Protein AF-A0A954EDI5-F1 (afdb_monomer)

Solvent-accessible surface area (backbone atoms only — not comparable to full-atom values): 8703 Å² total; per-residue (Å²): 88,82,45,73,55,76,32,67,72,52,24,58,55,48,51,59,54,39,71,77,49,94,59,67,65,55,65,32,36,67,70,95,44,72,62,74,69,53,62,95,45,56,64,49,77,42,62,29,44,65,67,59,52,50,54,30,57,68,51,54,37,45,55,44,33,39,26,52,84,81,37,73,94,46,47,18,52,51,39,45,51,53,48,22,71,73,71,69,50,74,37,72,35,60,61,96,45,97,56,29,68,60,52,43,52,53,40,51,54,53,55,71,70,50,83,68,79,47,68,90,62,91,64,80,68,85,73,58,63,63,54,53,48,52,52,52,52,54,52,53,56,55,57,61,64,75,76,113

Nearest PDB structures (foldseek):
  7d1i-assembly1_B-2  TM=7.655E-01  e=2.016E-04  Acinetobacter baumannii
  1wf3-assembly1_A  TM=5.245E-01  e=5.974E-01  Thermus thermophilus HB8
  7ndm-assembly1_A  TM=4.092E-01  e=1.271E+00  Mycobacterium tuberculosis H37Rv
  4dq0-assembly1_A  TM=3.653E-01  e=2.541E+00  Escherichia coli O157:H7 str. Sakai
  2xvm-assembly2_B  TM=4.839E-01  e=7.890E+00  Escherichia coli

Mean predicted al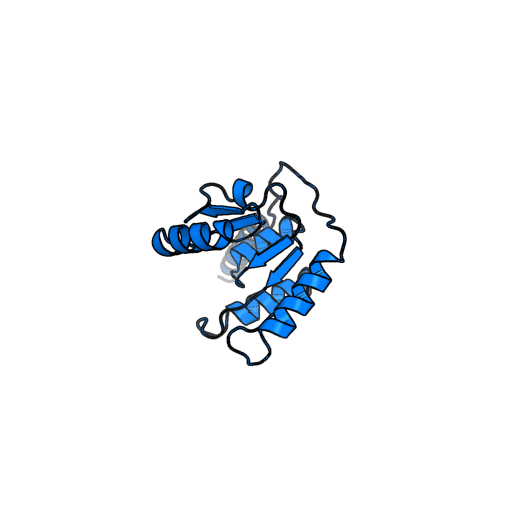igned error: 7.87 Å

Sequence (148 aa):
VRHQTGSSQATDHLRALYALTEIEADVRDFFTKPQEMYQDVDTAVTRAGGTTLAELEMLDIQAVVVPMSQSADNHQMANARSYAAISGQLLIVQENQPDTFHKFTAALNRLLSIPSNHKRSSEAPQLDAVEKICDLMANTIQTDHSHR

Secondary structure (DSSP, 8-state):
-EEE-SSHHHHHHHHHHHTTSS---EEE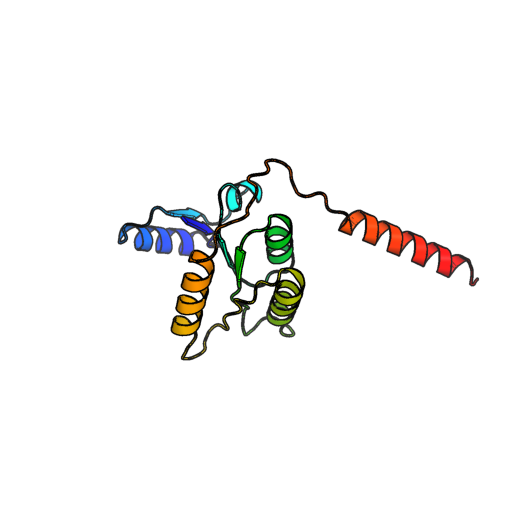S--SSHHHHHTT-SEEEE---HHHHHHHHHTT-EEEE---TT-GGGHHHHHHHHHHHHH----B--TTSTTHHHHHHHHHHHHHHSPP-----SSPP---HHHHHHHHHHHHHHHHHTT-

Structure (mmCIF, N/CA/C/O backbone):
data_AF-A0A954EDI5-F1
#
_entry.id   AF-A0A954EDI5-F1
#
loop_
_atom_site.group_PDB
_atom_site.id
_atom_site.type_symbol
_atom_site.label_atom_id
_atom_site.label_alt_id
_atom_site.label_comp_id
_atom_site.label_asym_id
_atom_site.label_entity_id
_atom_site.label_seq_id
_atom_site.pdbx_PDB_ins_code
_atom_site.Cartn_x
_atom_site.Cartn_y
_atom_site.Cartn_z
_atom_site.occupancy
_atom_site.B_iso_or_equiv
_atom_site.auth_seq_id
_atom_site.auth_comp_id
_atom_site.auth_asym_id
_atom_site.auth_atom_id
_atom_site.pdbx_PDB_model_num
ATOM 1 N N . VAL A 1 1 ? -11.262 -0.404 5.388 1.00 91.94 1 VAL A N 1
ATOM 2 C CA . VAL A 1 1 ? -10.035 -0.863 4.680 1.00 91.94 1 VAL A CA 1
ATOM 3 C C . VAL A 1 1 ? -10.430 -1.522 3.368 1.00 91.94 1 VAL A C 1
ATOM 5 O O . VAL A 1 1 ? -11.406 -2.258 3.365 1.00 91.94 1 VAL A O 1
ATOM 8 N N . ARG A 1 2 ? -9.700 -1.293 2.270 1.00 94.38 2 ARG A N 1
ATOM 9 C CA . ARG A 1 2 ? -9.809 -2.127 1.060 1.00 94.38 2 ARG A CA 1
ATOM 10 C C . ARG A 1 2 ? -8.544 -2.961 0.907 1.00 94.38 2 ARG A C 1
ATOM 12 O O . ARG A 1 2 ? -7.451 -2.407 0.980 1.00 94.38 2 ARG A O 1
ATOM 19 N N . HIS A 1 3 ? -8.685 -4.271 0.726 1.00 95.00 3 HIS A N 1
ATOM 20 C CA . HIS A 1 3 ? -7.558 -5.203 0.672 1.00 95.00 3 HIS A CA 1
ATOM 21 C C . HIS A 1 3 ? -7.683 -6.114 -0.553 1.00 95.00 3 HIS A C 1
ATOM 23 O O . HIS A 1 3 ? -8.583 -6.949 -0.628 1.00 95.00 3 HIS A O 1
ATOM 29 N N . GLN A 1 4 ? -6.759 -5.963 -1.505 1.00 94.62 4 GLN A N 1
ATOM 30 C CA . GLN A 1 4 ? -6.641 -6.842 -2.668 1.00 94.62 4 GLN A CA 1
ATOM 31 C C . GLN A 1 4 ? -5.594 -7.934 -2.421 1.00 94.62 4 GLN A C 1
ATOM 33 O O . GLN A 1 4 ? -4.453 -7.617 -2.092 1.00 94.62 4 GLN A O 1
ATOM 38 N N . THR A 1 5 ? -5.957 -9.204 -2.587 1.00 94.69 5 THR A N 1
ATOM 39 C CA . THR A 1 5 ? -5.105 -10.344 -2.189 1.00 94.69 5 THR A CA 1
ATOM 40 C C . THR A 1 5 ? -4.423 -11.057 -3.360 1.00 94.69 5 THR A C 1
ATOM 42 O O . THR A 1 5 ? -3.433 -11.760 -3.164 1.00 94.69 5 THR A O 1
ATOM 45 N N . GLY A 1 6 ? -4.960 -10.913 -4.575 1.00 93.19 6 GLY A N 1
ATOM 46 C CA . GLY A 1 6 ? -4.496 -11.591 -5.784 1.00 93.19 6 GLY A CA 1
ATOM 47 C C . GLY A 1 6 ? -4.877 -13.072 -5.900 1.00 93.19 6 GLY A C 1
ATOM 48 O O . GLY A 1 6 ? -4.545 -13.695 -6.907 1.00 93.19 6 GLY A O 1
ATOM 49 N N . SER A 1 7 ? -5.551 -13.665 -4.905 1.00 96.00 7 SER A N 1
ATOM 50 C CA . SER A 1 7 ? -6.015 -15.059 -4.972 1.00 96.00 7 SER A CA 1
ATOM 51 C C . SER A 1 7 ? -7.177 -15.345 -4.021 1.00 96.00 7 SER A C 1
ATOM 53 O O . SER A 1 7 ? -7.204 -14.857 -2.891 1.00 96.00 7 SER A O 1
ATOM 55 N N . SER A 1 8 ? -8.087 -16.222 -4.443 1.00 94.25 8 SER A N 1
ATOM 56 C CA . SER A 1 8 ? -9.246 -16.631 -3.641 1.00 94.25 8 SER A CA 1
ATOM 57 C C . SER A 1 8 ? -8.856 -17.240 -2.292 1.00 94.25 8 SER A C 1
ATOM 59 O O . SER A 1 8 ? -9.438 -16.904 -1.263 1.00 94.25 8 SER A O 1
ATOM 61 N N . GLN A 1 9 ? -7.803 -18.064 -2.266 1.00 95.06 9 GLN A N 1
ATOM 62 C CA . GLN A 1 9 ? -7.301 -18.676 -1.033 1.00 95.06 9 GLN A CA 1
ATOM 63 C C . GLN A 1 9 ? -6.860 -17.626 -0.001 1.00 95.06 9 GLN A C 1
ATOM 65 O O . GLN A 1 9 ? -7.192 -17.740 1.180 1.00 95.06 9 GLN A O 1
ATOM 70 N N . ALA A 1 10 ? -6.120 -16.599 -0.432 1.00 95.88 10 ALA A N 1
ATOM 71 C CA . ALA A 1 10 ? -5.685 -15.529 0.460 1.00 95.88 10 ALA A CA 1
ATOM 72 C C . ALA A 1 10 ? -6.860 -14.648 0.913 1.00 95.88 10 ALA A C 1
ATOM 74 O O . ALA A 1 10 ? -6.893 -14.225 2.069 1.00 95.88 10 ALA A O 1
ATOM 75 N N . THR A 1 11 ? -7.841 -14.411 0.038 1.00 97.44 11 THR A N 1
ATOM 76 C CA . THR A 1 11 ? -9.069 -13.671 0.361 1.00 97.44 11 THR A CA 1
ATOM 77 C C . THR A 1 11 ? -9.849 -14.315 1.496 1.00 97.44 11 THR A C 1
ATOM 79 O O . THR A 1 11 ? -10.174 -13.632 2.468 1.00 97.44 11 THR A O 1
ATOM 82 N N . ASP A 1 12 ? -10.122 -15.616 1.415 1.00 97.06 12 ASP A N 1
ATOM 83 C CA . ASP A 1 12 ? -10.905 -16.306 2.443 1.00 97.06 12 ASP A CA 1
ATOM 84 C C . ASP A 1 12 ? -10.179 -16.312 3.793 1.00 97.06 12 ASP A C 1
ATOM 86 O O . ASP A 1 12 ? -10.780 -16.030 4.834 1.00 97.06 12 ASP A O 1
ATOM 90 N N . HIS A 1 13 ? -8.862 -16.540 3.772 1.00 97.19 13 HIS A N 1
ATOM 91 C CA . HIS A 1 13 ? -8.032 -16.471 4.971 1.00 97.19 13 HIS A CA 1
ATOM 92 C C . HIS A 1 13 ? -8.061 -15.077 5.617 1.00 97.19 13 HIS A C 1
ATOM 94 O O . HIS A 1 13 ? -8.277 -14.954 6.824 1.00 97.19 13 HIS A O 1
ATOM 100 N N . LEU A 1 14 ? -7.887 -14.015 4.826 1.00 96.94 14 LEU A N 1
ATOM 101 C CA . LEU A 1 14 ? -7.872 -12.645 5.340 1.00 96.94 14 LEU A CA 1
ATOM 10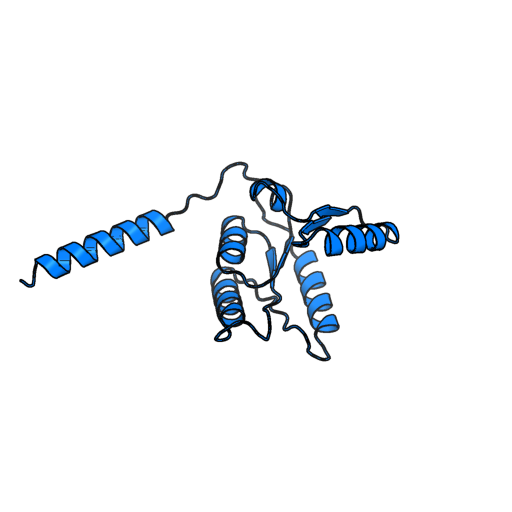2 C C . LEU A 1 14 ? -9.243 -12.186 5.838 1.00 96.94 14 LEU A C 1
ATOM 104 O O . LEU A 1 14 ? -9.303 -11.505 6.857 1.00 96.94 14 LEU A O 1
ATOM 108 N N . ARG A 1 15 ? -10.344 -12.585 5.189 1.00 97.19 15 ARG A N 1
ATOM 109 C CA . ARG A 1 15 ? -11.700 -12.311 5.699 1.00 97.19 15 ARG A CA 1
ATOM 110 C C . ARG A 1 15 ? -11.908 -12.909 7.086 1.00 97.19 15 ARG A C 1
ATOM 112 O O . ARG A 1 15 ? -12.430 -12.227 7.964 1.00 97.19 15 ARG A O 1
ATOM 119 N N . ALA A 1 16 ? -11.459 -14.148 7.296 1.00 96.88 16 ALA A N 1
ATOM 120 C CA . ALA A 1 16 ? -11.529 -14.789 8.604 1.00 96.88 16 ALA A CA 1
ATOM 121 C C . ALA A 1 16 ? -10.701 -14.037 9.658 1.00 96.88 16 ALA A C 1
ATOM 123 O O . ALA A 1 16 ? -11.162 -13.878 10.783 1.00 96.88 16 ALA A O 1
ATOM 124 N N . LEU A 1 17 ? -9.518 -13.527 9.298 1.00 97.31 17 LEU A N 1
ATOM 125 C CA . LEU A 1 17 ? -8.697 -12.717 10.203 1.00 97.31 17 LEU A CA 1
ATOM 126 C C . LEU A 1 17 ? -9.349 -11.371 10.541 1.00 97.31 17 LEU A C 1
ATOM 128 O O . LEU A 1 17 ? -9.415 -11.018 11.714 1.00 97.31 17 LEU A O 1
ATOM 132 N N . TYR A 1 18 ? -9.864 -10.636 9.550 1.00 97.50 18 TYR A N 1
ATOM 133 C CA . TYR A 1 18 ? -10.547 -9.361 9.799 1.00 97.50 18 TYR A CA 1
ATOM 134 C C . TYR A 1 18 ? -11.795 -9.532 10.673 1.00 97.50 18 TYR A C 1
ATOM 136 O O . TYR A 1 18 ? -12.050 -8.671 11.511 1.00 97.50 18 TYR A O 1
ATOM 144 N N . ALA A 1 19 ? -12.514 -10.656 10.561 1.00 96.56 19 ALA A N 1
ATOM 145 C CA . ALA A 1 19 ? -13.668 -10.969 11.411 1.00 96.56 19 ALA A CA 1
ATOM 146 C C . ALA A 1 19 ? -13.322 -11.126 12.907 1.00 96.56 19 ALA A C 1
ATOM 148 O O . ALA A 1 19 ? -14.215 -11.077 13.750 1.00 96.56 19 ALA A O 1
ATOM 149 N N . LEU A 1 20 ? -12.041 -11.306 13.246 1.00 97.69 20 LEU A N 1
ATOM 150 C CA . LEU A 1 20 ? -11.539 -11.340 14.626 1.00 97.69 20 LEU A CA 1
ATOM 151 C C . LEU A 1 20 ? -11.124 -9.952 15.141 1.00 97.69 20 LEU A C 1
ATOM 153 O O . LEU A 1 20 ? -10.591 -9.837 16.244 1.00 97.69 20 LEU A O 1
ATOM 157 N N . THR A 1 21 ? -11.323 -8.905 14.341 1.00 96.38 21 THR A N 1
ATOM 158 C CA . THR A 1 21 ? -10.943 -7.523 14.646 1.00 96.38 21 THR A CA 1
ATOM 159 C C . THR A 1 21 ? -12.153 -6.599 14.547 1.00 96.38 21 THR A C 1
ATOM 161 O O . THR A 1 21 ? -13.181 -6.959 13.983 1.00 96.38 21 THR A O 1
ATOM 164 N N . GLU A 1 22 ? -12.017 -5.370 15.038 1.00 96.38 22 GLU A N 1
ATOM 165 C CA . GLU A 1 22 ? -13.025 -4.312 14.860 1.00 96.38 22 GLU A CA 1
ATOM 166 C C . GLU A 1 22 ? -12.852 -3.546 13.530 1.00 96.38 22 GLU A C 1
ATOM 168 O O . GLU A 1 22 ? -13.496 -2.524 13.302 1.00 96.38 22 GLU A O 1
ATOM 173 N N . ILE A 1 23 ? -11.961 -4.005 12.642 1.00 95.44 23 ILE A N 1
ATOM 174 C CA . ILE A 1 23 ? -11.651 -3.320 11.386 1.00 95.44 23 ILE A CA 1
ATOM 175 C C . ILE A 1 23 ? -12.640 -3.747 10.301 1.00 95.44 23 ILE A C 1
ATOM 177 O O . ILE A 1 23 ? -12.625 -4.887 9.837 1.00 95.44 23 ILE A O 1
ATOM 181 N N . GLU A 1 24 ? -13.430 -2.794 9.812 1.00 95.56 24 GLU A N 1
ATOM 182 C CA . GLU A 1 24 ? -14.246 -2.987 8.616 1.00 95.56 24 GLU A CA 1
ATOM 183 C C . GLU A 1 24 ? -13.350 -3.076 7.367 1.00 95.56 24 GLU A C 1
ATOM 185 O O . GLU A 1 24 ? -12.616 -2.134 7.026 1.00 95.56 24 GLU A O 1
ATOM 190 N N . ALA A 1 25 ? -13.389 -4.219 6.677 1.00 95.06 25 ALA A N 1
ATOM 191 C CA . ALA A 1 25 ? -12.546 -4.494 5.519 1.00 95.06 25 ALA A CA 1
ATOM 192 C C . ALA A 1 25 ? -13.329 -5.088 4.336 1.00 95.06 25 ALA A C 1
ATOM 194 O O . ALA A 1 25 ? -13.966 -6.131 4.456 1.00 95.06 25 ALA A O 1
ATOM 195 N N . ASP A 1 26 ? -13.200 -4.457 3.166 1.00 95.12 26 ASP A N 1
ATOM 196 C CA . ASP A 1 26 ? -13.590 -5.018 1.871 1.00 95.12 26 ASP A CA 1
ATOM 197 C C . ASP A 1 26 ? -12.390 -5.775 1.284 1.00 95.12 26 ASP A C 1
ATOM 199 O O . ASP A 1 26 ? -11.430 -5.171 0.791 1.00 95.12 26 ASP A O 1
ATOM 203 N N . VAL A 1 27 ? -12.418 -7.103 1.411 1.00 96.56 27 VAL A N 1
ATOM 204 C CA . VAL A 1 27 ? -11.344 -8.004 0.968 1.00 96.56 27 VAL A CA 1
ATOM 205 C C . VAL A 1 27 ? -11.771 -8.722 -0.304 1.00 96.56 27 VAL A C 1
ATOM 207 O O . VAL A 1 27 ? -12.807 -9.400 -0.317 1.00 96.56 27 VAL A O 1
ATOM 210 N N . ARG A 1 28 ? -10.964 -8.615 -1.362 1.00 95.44 28 ARG A N 1
ATOM 211 C CA . ARG A 1 28 ? -11.238 -9.212 -2.677 1.00 95.44 28 ARG A CA 1
ATOM 212 C C . ARG A 1 28 ? -9.968 -9.760 -3.317 1.00 95.44 28 ARG A C 1
ATOM 214 O O . ARG A 1 28 ? -8.869 -9.291 -3.035 1.00 95.44 28 ARG A O 1
ATOM 221 N N . ASP A 1 29 ? -10.136 -10.694 -4.246 1.00 95.19 29 ASP A N 1
ATOM 222 C CA . ASP A 1 29 ? -9.035 -11.217 -5.060 1.00 95.19 29 ASP A CA 1
ATOM 223 C C . ASP A 1 29 ? -8.466 -10.095 -5.931 1.00 95.19 29 ASP A C 1
ATOM 225 O O . ASP A 1 29 ? -7.271 -9.810 -5.886 1.00 95.19 29 ASP A O 1
ATOM 229 N N . PHE A 1 30 ? -9.360 -9.423 -6.666 1.00 92.50 30 PHE A N 1
ATOM 230 C CA . PHE A 1 30 ? -9.071 -8.294 -7.541 1.00 92.50 30 PHE A CA 1
ATOM 231 C C . PHE A 1 30 ? -10.233 -7.297 -7.538 1.00 92.50 30 PHE A C 1
ATOM 233 O O . PHE A 1 30 ? -11.403 -7.689 -7.519 1.00 92.50 30 PHE A O 1
ATOM 240 N N . PHE A 1 31 ? -9.912 -6.008 -7.601 1.00 89.75 31 PHE A N 1
ATOM 241 C CA . PHE A 1 31 ? -10.870 -4.956 -7.926 1.00 89.75 31 PHE A CA 1
ATOM 242 C C . PHE A 1 31 ? -10.934 -4.817 -9.448 1.00 89.75 31 PHE A C 1
ATOM 244 O O . PHE A 1 31 ? -9.919 -4.634 -10.114 1.00 89.75 31 PHE A O 1
ATOM 251 N N . THR A 1 32 ? -12.133 -4.929 -10.021 1.00 85.19 32 THR A N 1
ATOM 252 C CA . THR A 1 32 ? -12.323 -4.942 -11.483 1.00 85.19 32 THR A CA 1
ATOM 253 C C . THR A 1 32 ? -12.100 -3.585 -12.137 1.00 85.19 32 THR A C 1
ATOM 255 O O . THR A 1 32 ? -11.884 -3.510 -13.344 1.00 85.19 32 THR A O 1
ATOM 258 N N . LYS A 1 33 ? -12.174 -2.511 -11.350 1.00 83.44 33 LYS A N 1
ATOM 259 C CA . LYS A 1 33 ? -11.930 -1.145 -11.798 1.00 83.44 33 LYS A CA 1
ATOM 260 C C . LYS A 1 33 ? -10.907 -0.502 -10.865 1.00 83.44 33 LYS A C 1
ATOM 262 O O . LYS A 1 33 ? -11.166 -0.469 -9.661 1.00 83.44 33 LYS A O 1
ATOM 267 N N . PRO A 1 34 ? -9.797 0.050 -11.382 1.00 74.81 34 PRO A N 1
ATOM 268 C CA . PRO A 1 34 ? -8.813 0.754 -10.560 1.00 74.81 34 PRO A CA 1
ATOM 269 C C . PRO A 1 34 ? -9.445 1.857 -9.702 1.00 74.81 34 PRO A C 1
ATOM 271 O O . PRO A 1 34 ? -9.098 2.018 -8.538 1.00 74.81 34 PRO A O 1
ATOM 274 N N . GLN A 1 35 ? -10.457 2.552 -10.231 1.00 79.69 35 GLN A N 1
ATOM 275 C CA . GLN A 1 35 ? -11.185 3.598 -9.510 1.00 79.69 35 GLN A CA 1
ATOM 276 C C . GLN A 1 35 ? -11.811 3.079 -8.210 1.00 79.69 35 GLN A C 1
ATOM 278 O O . GLN A 1 35 ? -11.758 3.770 -7.202 1.00 79.69 35 GLN A O 1
ATOM 283 N N . GLU A 1 36 ? -12.343 1.853 -8.192 1.00 83.31 36 GLU A N 1
ATOM 284 C CA . GLU A 1 36 ? -12.929 1.260 -6.979 1.00 83.31 36 GLU A CA 1
ATOM 285 C C . GLU A 1 36 ? -11.878 1.019 -5.888 1.00 83.31 36 GLU A C 1
ATOM 287 O O . GLU A 1 36 ? -12.196 1.064 -4.701 1.00 83.31 36 GLU A O 1
ATOM 292 N N . MET A 1 37 ? -10.623 0.772 -6.279 1.00 84.75 37 MET A N 1
ATOM 293 C CA . MET A 1 37 ? -9.521 0.582 -5.341 1.00 84.75 37 MET A CA 1
ATOM 294 C C . MET A 1 37 ? -9.182 1.905 -4.651 1.00 84.75 37 MET A C 1
ATOM 296 O O . MET A 1 37 ? -9.061 1.924 -3.428 1.00 84.75 37 MET A O 1
ATOM 300 N N . TYR A 1 38 ? -9.086 2.995 -5.419 1.00 84.81 38 TYR A N 1
ATOM 301 C CA . TYR A 1 38 ? -8.555 4.284 -4.961 1.00 84.81 38 TYR A CA 1
ATOM 302 C C . TYR A 1 38 ? -9.611 5.293 -4.490 1.00 84.81 38 TYR A C 1
ATOM 304 O O . TYR A 1 38 ? -9.280 6.227 -3.768 1.00 84.81 38 TYR A O 1
ATOM 312 N N . GLN A 1 39 ? -10.882 5.120 -4.861 1.00 81.75 39 GLN A N 1
ATOM 313 C CA . GLN A 1 39 ? -11.956 6.050 -4.502 1.00 81.75 39 GLN A CA 1
ATOM 314 C C . GLN A 1 39 ? -12.092 6.174 -2.979 1.00 81.75 39 GLN A C 1
ATOM 316 O O . GLN A 1 39 ? -12.303 5.173 -2.313 1.00 81.75 39 GLN A O 1
ATOM 321 N N . ASP A 1 40 ? -12.030 7.368 -2.398 1.00 81.25 40 ASP A N 1
ATOM 322 C CA . ASP A 1 40 ? -12.089 7.552 -0.933 1.00 81.25 40 ASP A CA 1
ATOM 323 C C . ASP A 1 40 ? -10.928 6.876 -0.162 1.00 81.25 40 ASP A C 1
ATOM 325 O O . ASP A 1 40 ? -11.073 6.537 1.013 1.00 81.25 40 ASP A O 1
ATOM 329 N N . VAL A 1 41 ? -9.776 6.659 -0.809 1.00 86.81 41 VAL A N 1
ATOM 330 C CA . VAL A 1 41 ? -8.547 6.211 -0.138 1.00 86.81 41 VAL A CA 1
ATOM 331 C C . VAL A 1 41 ? -7.661 7.406 0.176 1.00 86.81 41 VAL A C 1
ATOM 333 O O . VAL A 1 41 ? -7.173 8.083 -0.720 1.00 86.81 41 VAL A O 1
ATOM 336 N N . ASP A 1 42 ? -7.395 7.613 1.462 1.00 84.81 42 ASP A N 1
ATOM 337 C CA . ASP A 1 42 ? -6.464 8.647 1.922 1.00 84.81 42 ASP A CA 1
ATOM 338 C C . ASP A 1 42 ? -5.007 8.169 1.928 1.00 84.81 42 ASP A C 1
ATOM 340 O O . ASP A 1 42 ? -4.078 8.950 1.728 1.00 84.81 42 ASP A O 1
ATOM 344 N N . THR A 1 43 ? -4.797 6.875 2.191 1.00 89.12 43 THR A N 1
ATOM 345 C CA . THR A 1 43 ? -3.465 6.280 2.327 1.00 89.12 43 THR A CA 1
ATOM 346 C C . THR A 1 43 ? -3.407 4.851 1.796 1.00 89.12 43 THR A C 1
ATOM 348 O O . THR A 1 43 ? -4.383 4.104 1.871 1.00 89.12 43 THR A O 1
ATOM 351 N N . ALA A 1 44 ? -2.242 4.445 1.294 1.00 91.62 44 ALA A N 1
ATOM 352 C CA . ALA A 1 44 ? -2.000 3.125 0.730 1.00 91.62 44 ALA A CA 1
ATOM 353 C C . ALA A 1 44 ? -0.826 2.398 1.405 1.00 91.62 44 ALA A C 1
ATOM 355 O O . ALA A 1 44 ? 0.150 2.995 1.859 1.00 91.62 44 ALA A O 1
ATOM 356 N N . VAL A 1 45 ? -0.895 1.068 1.406 1.00 92.94 45 VAL A N 1
ATOM 357 C CA . VAL A 1 45 ? 0.241 0.183 1.683 1.00 92.94 45 VAL A CA 1
ATOM 358 C C . VAL A 1 45 ? 0.390 -0.732 0.479 1.00 92.94 45 VAL A C 1
ATOM 360 O O . VAL A 1 45 ? -0.544 -1.459 0.148 1.00 92.94 45 VAL A O 1
ATOM 363 N N . THR A 1 46 ? 1.532 -0.687 -0.206 1.00 93.00 46 THR A N 1
ATOM 364 C CA . THR A 1 46 ? 1.692 -1.405 -1.480 1.00 93.00 46 THR A CA 1
ATOM 365 C C . THR A 1 46 ? 3.116 -1.896 -1.725 1.00 93.00 46 THR A C 1
ATOM 367 O O . THR A 1 46 ? 4.084 -1.406 -1.144 1.00 93.00 46 THR A O 1
ATOM 370 N N . ARG A 1 47 ? 3.253 -2.856 -2.645 1.00 92.19 47 ARG A N 1
ATOM 371 C CA . ARG A 1 47 ? 4.525 -3.173 -3.306 1.00 92.19 47 ARG A CA 1
ATOM 372 C C . ARG A 1 47 ? 4.938 -2.041 -4.251 1.00 92.19 47 ARG A C 1
ATOM 374 O O . ARG A 1 47 ? 4.113 -1.238 -4.681 1.00 92.19 47 ARG A O 1
ATOM 381 N N . ALA A 1 48 ? 6.212 -2.015 -4.633 1.00 91.50 48 ALA A N 1
ATOM 382 C CA . ALA A 1 48 ? 6.766 -0.973 -5.500 1.00 91.50 48 ALA A CA 1
ATOM 383 C C . ALA A 1 48 ? 6.585 -1.281 -7.003 1.00 91.50 48 ALA A C 1
ATOM 385 O O . ALA A 1 48 ? 7.546 -1.297 -7.781 1.00 91.50 48 ALA A O 1
ATOM 386 N N . GLY A 1 49 ? 5.347 -1.578 -7.408 1.00 90.56 49 GLY A N 1
ATOM 387 C CA . GLY A 1 49 ? 4.984 -1.767 -8.814 1.00 90.56 49 GLY A CA 1
ATOM 388 C C . GLY A 1 49 ? 4.970 -0.433 -9.560 1.00 90.56 49 GLY A C 1
ATOM 389 O O . GLY A 1 49 ? 4.388 0.526 -9.067 1.00 90.56 49 GLY A O 1
ATOM 390 N N . GLY A 1 50 ? 5.597 -0.364 -10.739 1.00 88.94 50 GLY A N 1
ATOM 391 C CA . GLY A 1 50 ? 5.754 0.896 -11.481 1.00 88.94 50 GLY A CA 1
ATOM 392 C C . GLY A 1 50 ? 4.422 1.590 -11.785 1.00 88.94 50 GLY A C 1
ATOM 393 O O . GLY A 1 50 ? 4.265 2.764 -11.471 1.00 88.94 50 GLY A O 1
ATOM 394 N N . THR A 1 51 ? 3.443 0.844 -12.308 1.00 88.31 51 THR A N 1
ATOM 395 C CA . THR A 1 51 ? 2.095 1.362 -12.595 1.00 88.31 51 THR A CA 1
ATOM 396 C C . THR A 1 51 ? 1.388 1.833 -11.329 1.00 88.31 51 THR A C 1
ATOM 398 O O . THR A 1 51 ? 0.912 2.958 -11.290 1.00 88.31 51 THR A O 1
ATOM 401 N N . THR A 1 52 ? 1.410 1.028 -10.264 1.00 89.50 52 THR A N 1
ATOM 402 C CA . THR A 1 52 ? 0.761 1.381 -8.994 1.00 89.50 52 THR A CA 1
ATOM 403 C C . THR A 1 52 ? 1.357 2.637 -8.370 1.00 89.50 52 THR A C 1
ATOM 405 O O . THR A 1 52 ? 0.621 3.486 -7.887 1.00 89.50 52 THR A O 1
ATOM 408 N N . LEU A 1 53 ? 2.685 2.785 -8.376 1.00 90.00 53 LEU A N 1
ATOM 409 C CA . LEU A 1 53 ? 3.326 3.988 -7.843 1.00 90.00 53 LEU A CA 1
ATOM 410 C C . LEU A 1 53 ? 3.010 5.228 -8.686 1.00 90.00 53 LEU A C 1
ATOM 412 O O . LEU A 1 53 ? 2.837 6.300 -8.116 1.00 90.00 53 LEU A O 1
ATOM 416 N N . ALA A 1 54 ? 2.908 5.085 -10.011 1.00 86.81 54 ALA A N 1
ATOM 417 C CA . ALA A 1 54 ? 2.463 6.174 -10.874 1.00 86.81 54 ALA A CA 1
ATOM 418 C C . ALA A 1 54 ? 1.018 6.579 -10.543 1.00 86.81 54 ALA A C 1
ATOM 420 O O . ALA A 1 54 ? 0.756 7.749 -10.316 1.00 86.81 54 ALA A O 1
ATOM 421 N N . GLU A 1 55 ? 0.096 5.622 -10.420 1.00 86.31 55 GLU A N 1
ATOM 422 C CA . GLU A 1 55 ? -1.302 5.902 -10.061 1.00 86.31 55 GLU A CA 1
ATOM 423 C C . GLU A 1 55 ? -1.424 6.626 -8.711 1.00 86.31 55 GLU A C 1
ATOM 425 O O . GLU A 1 55 ? -2.174 7.591 -8.599 1.00 86.31 55 GLU A O 1
ATOM 430 N N . LEU A 1 56 ? -0.666 6.196 -7.697 1.00 87.06 56 LEU A N 1
ATOM 431 C CA . LEU A 1 56 ? -0.668 6.831 -6.376 1.00 87.06 56 LEU A CA 1
ATOM 432 C C . LEU A 1 56 ? -0.137 8.267 -6.416 1.00 87.06 56 LEU A C 1
ATOM 434 O O . LEU A 1 56 ? -0.716 9.136 -5.771 1.00 87.06 56 LEU A O 1
ATOM 438 N N . GLU A 1 57 ? 0.928 8.519 -7.182 1.00 85.25 57 GLU A N 1
ATOM 439 C CA . GLU A 1 57 ? 1.476 9.867 -7.369 1.00 85.25 57 GLU A CA 1
ATOM 440 C C . GLU A 1 57 ? 0.447 10.784 -8.032 1.00 85.25 57 GLU A C 1
ATOM 442 O O . GLU A 1 57 ? 0.143 11.852 -7.506 1.00 85.25 57 GLU A O 1
ATOM 447 N N . MET A 1 58 ? -0.178 10.319 -9.113 1.00 81.62 58 MET A N 1
ATOM 448 C CA . MET A 1 58 ? -1.149 11.117 -9.855 1.00 81.62 58 MET A CA 1
ATOM 449 C C . MET A 1 58 ? -2.426 11.410 -9.066 1.00 81.62 58 MET A C 1
ATOM 451 O O . MET A 1 58 ? -3.081 12.430 -9.287 1.00 81.62 58 MET A O 1
ATOM 455 N N . LEU A 1 59 ? -2.809 10.498 -8.174 1.00 81.38 59 LEU A N 1
ATOM 456 C CA . LEU A 1 59 ? -3.963 10.657 -7.297 1.00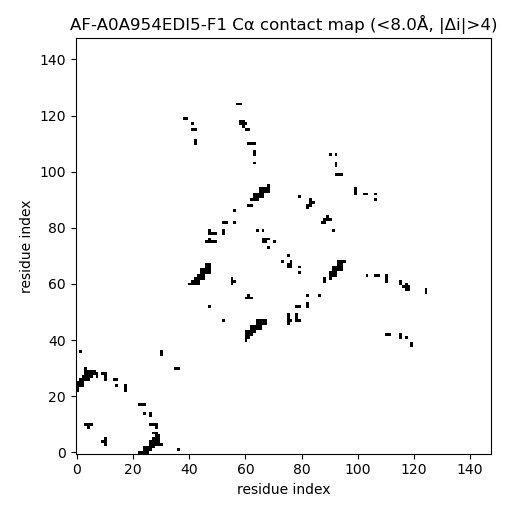 81.38 59 LEU A CA 1
ATOM 457 C C . LEU A 1 59 ? -3.615 11.397 -5.998 1.00 81.38 59 LEU A C 1
ATOM 459 O O . LEU A 1 59 ? -4.512 11.615 -5.192 1.00 81.38 59 LEU A O 1
ATOM 463 N N . ASP A 1 60 ? -2.359 11.788 -5.772 1.00 82.06 60 ASP A N 1
ATOM 464 C CA . ASP A 1 60 ? -1.886 12.358 -4.502 1.00 82.06 60 ASP A CA 1
ATOM 465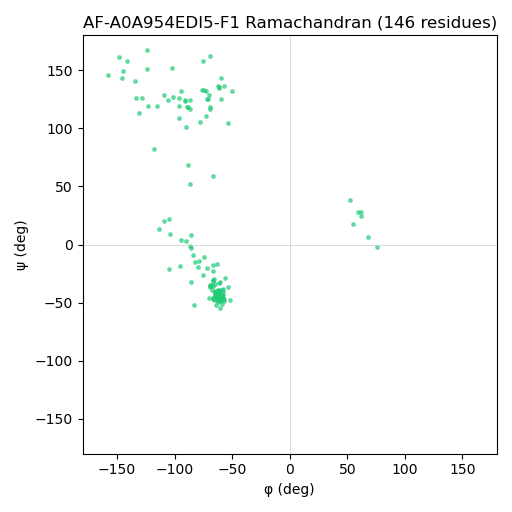 C C . ASP A 1 60 ? -2.250 11.471 -3.290 1.00 82.06 60 ASP A C 1
ATOM 467 O O . ASP A 1 60 ? -2.652 11.943 -2.223 1.00 82.06 60 ASP A O 1
ATOM 471 N N . ILE A 1 61 ? -2.160 10.146 -3.470 1.00 86.44 61 ILE A N 1
ATOM 472 C CA . ILE A 1 61 ? -2.405 9.168 -2.408 1.00 86.44 61 ILE A CA 1
ATOM 473 C C . ILE A 1 61 ? -1.089 8.866 -1.712 1.00 86.44 61 ILE A C 1
ATOM 475 O O . ILE A 1 61 ? -0.107 8.411 -2.299 1.00 86.44 61 ILE A O 1
ATOM 479 N N . GLN A 1 62 ? -1.100 9.086 -0.407 1.00 86.31 62 GLN A N 1
ATOM 480 C CA . GLN A 1 62 ? 0.057 8.904 0.443 1.00 86.31 62 GLN A CA 1
ATOM 481 C C . GLN A 1 62 ? 0.329 7.419 0.721 1.00 86.31 62 GLN A C 1
ATOM 483 O O . GLN A 1 62 ? -0.595 6.691 1.074 1.00 86.31 62 GLN A O 1
ATOM 488 N N . ALA A 1 63 ? 1.572 6.939 0.592 1.00 90.69 63 ALA A N 1
ATOM 489 C CA . ALA A 1 63 ? 1.840 5.497 0.654 1.00 90.69 63 ALA A CA 1
ATOM 490 C C . ALA A 1 63 ? 3.027 5.064 1.529 1.00 90.69 63 ALA A C 1
ATOM 492 O O . ALA A 1 63 ? 4.108 5.655 1.499 1.00 90.69 63 ALA A O 1
ATOM 493 N N . VAL A 1 64 ? 2.848 3.943 2.241 1.00 92.19 64 VAL A N 1
ATOM 494 C CA . VAL A 1 64 ? 3.956 3.097 2.712 1.00 92.19 64 VAL A CA 1
ATOM 495 C C . VAL A 1 64 ? 4.275 2.079 1.620 1.00 92.19 64 VAL A C 1
ATOM 497 O O . VAL A 1 64 ? 3.447 1.236 1.267 1.00 92.19 64 VAL A O 1
ATOM 500 N N . VAL A 1 65 ? 5.494 2.138 1.095 1.00 92.81 65 VAL A N 1
ATOM 501 C CA . VAL A 1 65 ? 5.959 1.267 0.016 1.00 92.81 65 VAL A CA 1
ATOM 502 C C . VAL A 1 65 ? 6.821 0.153 0.604 1.00 92.81 65 VAL A C 1
ATOM 504 O O . VAL A 1 65 ? 7.794 0.412 1.310 1.00 92.81 65 VAL A O 1
ATOM 507 N N . VAL A 1 66 ? 6.487 -1.099 0.290 1.00 92.12 66 VAL A N 1
ATOM 508 C CA . VAL A 1 66 ? 7.187 -2.304 0.764 1.00 92.12 66 VAL A CA 1
ATOM 509 C C . VAL A 1 66 ? 7.766 -3.071 -0.432 1.00 92.12 66 VAL A C 1
ATOM 511 O O . VAL A 1 66 ? 7.133 -4.010 -0.931 1.00 92.12 66 VAL A O 1
ATOM 514 N N . PRO A 1 67 ? 8.941 -2.677 -0.962 1.00 89.94 67 PRO A N 1
ATOM 515 C CA . PRO A 1 67 ? 9.541 -3.333 -2.119 1.00 89.94 67 PRO A CA 1
ATOM 516 C C . PRO A 1 67 ? 9.805 -4.812 -1.851 1.00 89.94 67 PRO A C 1
ATOM 518 O O . PRO A 1 67 ? 10.216 -5.184 -0.751 1.00 89.94 67 PRO A O 1
ATOM 521 N N . MET A 1 68 ? 9.612 -5.650 -2.868 1.00 86.31 68 MET A N 1
ATOM 522 C CA . MET A 1 68 ? 10.017 -7.049 -2.788 1.00 86.31 68 MET A CA 1
ATOM 523 C C . MET A 1 68 ? 11.540 -7.188 -2.823 1.00 86.31 68 MET A C 1
ATOM 525 O O . MET A 1 68 ? 12.189 -6.758 -3.783 1.00 86.31 68 MET A O 1
ATOM 529 N N . SER A 1 69 ? 12.093 -7.867 -1.818 1.00 74.44 69 SER A N 1
ATOM 530 C CA . SER A 1 69 ? 13.536 -8.078 -1.650 1.00 74.44 69 SER A CA 1
ATOM 531 C C . SER A 1 69 ? 14.141 -8.958 -2.751 1.00 74.44 69 SER A C 1
ATOM 533 O O . SER A 1 69 ? 15.334 -8.866 -3.015 1.00 74.44 69 SER A O 1
ATOM 535 N N . GLN A 1 70 ? 13.327 -9.791 -3.413 1.00 74.12 70 GLN A N 1
ATOM 536 C CA . GLN A 1 70 ? 13.741 -10.708 -4.489 1.00 74.12 70 GLN A CA 1
ATOM 537 C C . GLN A 1 70 ? 13.236 -10.291 -5.883 1.00 74.12 70 GLN A C 1
ATOM 539 O O . GLN A 1 70 ? 13.135 -11.122 -6.783 1.00 74.12 70 GLN A O 1
ATOM 544 N N . SER A 1 71 ? 12.863 -9.024 -6.082 1.00 72.62 71 SER A N 1
ATOM 545 C CA . SER A 1 71 ? 12.484 -8.556 -7.423 1.00 72.62 71 SER A CA 1
ATOM 546 C C . SER A 1 71 ? 13.667 -8.672 -8.398 1.00 72.62 71 SER A C 1
ATOM 548 O O . SER A 1 71 ? 14.797 -8.343 -8.035 1.00 72.62 71 SER A O 1
ATOM 550 N N . ALA A 1 72 ? 13.419 -9.156 -9.624 1.00 64.94 72 ALA A N 1
ATOM 551 C CA . ALA A 1 72 ? 14.451 -9.291 -10.661 1.00 64.94 72 ALA A CA 1
ATOM 552 C C . ALA A 1 72 ? 15.236 -7.976 -10.817 1.00 64.94 72 ALA A C 1
ATOM 554 O O . ALA A 1 72 ? 14.638 -6.907 -10.850 1.00 64.94 72 ALA A O 1
ATOM 555 N N . ASP A 1 73 ? 16.564 -8.015 -10.842 1.00 73.00 73 ASP A N 1
ATOM 556 C CA . ASP A 1 73 ? 17.410 -6.813 -10.957 1.00 73.00 73 ASP A CA 1
ATOM 557 C C . ASP A 1 73 ? 17.158 -5.715 -9.901 1.00 73.00 73 ASP A C 1
ATOM 559 O O . ASP A 1 73 ? 17.568 -4.568 -10.076 1.00 73.00 73 ASP A O 1
ATOM 563 N N . ASN A 1 74 ? 16.490 -6.040 -8.785 1.00 78.06 74 ASN A N 1
ATOM 564 C CA . ASN A 1 74 ? 16.128 -5.093 -7.729 1.00 78.06 74 ASN A CA 1
ATOM 565 C C . ASN A 1 74 ? 15.233 -3.926 -8.214 1.00 78.06 74 ASN A C 1
ATOM 567 O O . ASN A 1 74 ? 15.246 -2.830 -7.638 1.00 78.06 74 ASN A O 1
ATOM 571 N N . HIS A 1 75 ? 14.438 -4.146 -9.272 1.00 84.81 75 HIS A N 1
ATOM 572 C CA . HIS A 1 75 ? 13.634 -3.092 -9.904 1.00 84.81 75 HIS A CA 1
ATOM 573 C C . HIS A 1 75 ? 12.611 -2.461 -8.952 1.00 84.81 75 HIS A C 1
ATOM 575 O O . HIS A 1 75 ? 12.353 -1.262 -9.033 1.00 84.81 75 HIS A O 1
ATOM 581 N N . GLN A 1 76 ? 12.061 -3.220 -7.997 1.00 88.62 76 GLN A N 1
ATOM 582 C CA . GLN A 1 76 ? 11.107 -2.659 -7.038 1.00 88.62 76 GLN A CA 1
ATOM 583 C C . GLN A 1 76 ? 11.767 -1.646 -6.095 1.00 88.62 76 GLN A C 1
ATOM 585 O O . GLN A 1 76 ? 11.157 -0.636 -5.751 1.00 88.62 76 GLN A O 1
ATOM 590 N N . MET A 1 77 ? 13.028 -1.853 -5.710 1.00 89.06 77 MET A N 1
ATOM 591 C CA . MET A 1 77 ? 13.756 -0.856 -4.923 1.00 89.06 77 MET A CA 1
ATOM 592 C C . MET A 1 77 ? 14.035 0.406 -5.744 1.00 89.06 77 MET A C 1
ATOM 594 O O . MET A 1 77 ? 13.924 1.512 -5.217 1.00 89.06 77 MET A O 1
ATOM 598 N N . ALA A 1 78 ? 14.372 0.260 -7.030 1.00 89.31 78 ALA A N 1
ATOM 599 C CA . ALA A 1 78 ? 14.556 1.398 -7.928 1.00 89.31 78 ALA A CA 1
ATOM 600 C C . ALA A 1 78 ? 13.260 2.212 -8.068 1.00 89.31 78 ALA A C 1
ATOM 602 O O . ALA A 1 78 ? 13.278 3.421 -7.853 1.00 89.31 78 ALA A O 1
ATOM 603 N N . ASN A 1 79 ? 12.127 1.545 -8.305 1.00 90.88 79 ASN A N 1
ATOM 604 C CA . ASN A 1 79 ? 10.812 2.182 -8.381 1.00 90.88 79 ASN A CA 1
ATOM 605 C C . ASN A 1 79 ? 10.470 2.947 -7.098 1.00 90.88 79 ASN A C 1
ATOM 607 O O . ASN A 1 79 ? 10.063 4.103 -7.159 1.00 90.88 79 ASN A O 1
ATOM 611 N N . ALA A 1 80 ? 10.686 2.329 -5.933 1.00 89.75 80 ALA A N 1
ATOM 612 C CA . ALA A 1 80 ? 10.421 2.968 -4.648 1.00 89.75 80 ALA A CA 1
ATOM 613 C C . ALA A 1 80 ? 11.287 4.218 -4.426 1.00 89.75 80 ALA A C 1
ATOM 615 O O . ALA A 1 80 ? 10.791 5.229 -3.934 1.00 89.75 80 ALA A O 1
ATOM 616 N N . ARG A 1 81 ? 12.567 4.174 -4.819 1.00 89.12 81 ARG A N 1
ATOM 617 C CA . ARG A 1 81 ? 13.475 5.330 -4.738 1.00 89.12 81 ARG A CA 1
ATOM 618 C C . ARG A 1 81 ? 13.042 6.461 -5.668 1.00 89.12 81 ARG A C 1
ATOM 620 O O . ARG A 1 81 ? 13.011 7.606 -5.229 1.00 89.12 81 ARG A O 1
ATOM 627 N N . SER A 1 82 ? 12.692 6.144 -6.913 1.00 88.31 82 SER A N 1
ATOM 628 C CA . SER A 1 82 ? 12.205 7.133 -7.882 1.00 88.31 82 SER A CA 1
ATOM 629 C C . SER A 1 82 ? 10.910 7.786 -7.406 1.00 88.31 82 SER A C 1
ATOM 631 O O . SER A 1 82 ? 10.810 9.009 -7.396 1.00 88.31 82 SER A O 1
ATOM 633 N N . TYR A 1 83 ? 9.954 6.986 -6.927 1.00 87.25 83 TYR A N 1
ATOM 634 C CA . TYR A 1 83 ? 8.708 7.489 -6.352 1.00 87.25 83 TYR A CA 1
ATOM 635 C C . TYR A 1 83 ? 8.962 8.418 -5.164 1.00 87.25 83 TYR A C 1
ATOM 637 O O . TYR A 1 83 ? 8.396 9.507 -5.109 1.00 87.25 83 TYR A O 1
ATOM 645 N N . ALA A 1 84 ? 9.849 8.035 -4.241 1.00 86.12 84 ALA A N 1
ATOM 646 C CA . ALA A 1 84 ? 10.165 8.858 -3.079 1.00 86.12 84 ALA A CA 1
ATOM 647 C C . ALA A 1 84 ? 10.842 10.188 -3.443 1.00 86.12 84 ALA A C 1
ATOM 649 O O . ALA A 1 84 ? 10.608 11.197 -2.780 1.00 86.12 84 ALA A O 1
ATOM 650 N N . ALA A 1 85 ? 11.660 10.202 -4.499 1.00 85.12 85 ALA A N 1
ATOM 651 C CA . ALA A 1 85 ? 12.299 11.416 -4.996 1.00 85.12 85 ALA A CA 1
ATOM 652 C C . ALA A 1 85 ? 11.299 12.395 -5.637 1.00 85.12 85 ALA A C 1
ATOM 654 O O . ALA A 1 85 ? 11.475 13.602 -5.504 1.00 85.12 85 ALA A O 1
ATOM 655 N N . ILE A 1 86 ? 10.264 11.883 -6.313 1.00 78.56 86 ILE A N 1
ATOM 656 C CA . ILE A 1 86 ? 9.254 12.690 -7.019 1.00 78.56 86 ILE A CA 1
ATOM 657 C C . ILE A 1 86 ? 8.165 13.173 -6.057 1.00 78.56 86 ILE A C 1
ATOM 659 O O . ILE A 1 86 ? 7.895 14.366 -5.969 1.00 78.56 86 ILE A O 1
ATOM 663 N N . SER A 1 87 ? 7.567 12.250 -5.304 1.00 72.69 87 SER A N 1
ATOM 664 C CA . SER A 1 87 ? 6.423 12.534 -4.426 1.00 72.69 87 SER A CA 1
ATOM 665 C C . SER A 1 87 ? 6.818 13.198 -3.101 1.00 72.69 87 SER A C 1
ATOM 667 O O . SER A 1 87 ? 5.958 13.660 -2.355 1.00 72.69 87 SER A O 1
ATOM 669 N N . GLY A 1 88 ? 8.109 13.185 -2.745 1.00 69.94 88 GLY A N 1
ATOM 670 C CA . GLY A 1 88 ? 8.584 13.560 -1.409 1.00 69.94 88 GLY A CA 1
ATOM 671 C C . GLY A 1 88 ? 8.174 12.570 -0.307 1.00 69.94 88 GLY A C 1
ATOM 672 O O . GLY A 1 88 ? 8.427 12.821 0.875 1.00 69.94 88 GLY A O 1
ATOM 673 N N . GLN A 1 89 ? 7.558 11.438 -0.665 1.00 65.94 89 GLN A N 1
ATOM 674 C CA . GLN A 1 89 ? 7.059 10.433 0.269 1.00 65.94 89 GLN A CA 1
ATOM 675 C C . GLN A 1 89 ? 8.087 9.304 0.446 1.00 65.94 89 GLN A C 1
ATOM 677 O O . GLN A 1 89 ? 8.320 8.489 -0.441 1.00 65.94 89 GLN A O 1
ATOM 682 N N . LEU A 1 90 ? 8.729 9.246 1.615 1.00 62.59 90 LEU A N 1
ATOM 683 C CA . LEU A 1 90 ? 9.926 8.419 1.856 1.00 62.59 90 LEU A CA 1
ATOM 684 C C . LEU A 1 90 ? 9.666 7.141 2.680 1.00 62.59 90 LEU A C 1
ATOM 686 O O . LEU A 1 90 ? 10.577 6.624 3.324 1.00 62.59 90 LEU A O 1
ATOM 690 N N . LEU A 1 91 ? 8.445 6.615 2.748 1.00 72.31 91 LEU A N 1
ATOM 691 C CA . LEU A 1 91 ? 8.181 5.467 3.624 1.00 72.31 91 LEU A CA 1
ATOM 692 C C . LEU A 1 91 ? 8.443 4.138 2.916 1.00 72.31 91 LEU A C 1
ATOM 694 O O . LEU A 1 91 ? 7.529 3.370 2.638 1.00 72.31 91 LEU A O 1
ATOM 698 N N . ILE A 1 92 ? 9.723 3.881 2.633 1.00 79.56 92 ILE A N 1
ATOM 699 C CA . ILE A 1 92 ? 10.211 2.612 2.090 1.00 79.56 92 ILE A CA 1
ATOM 700 C C . ILE A 1 92 ? 10.547 1.672 3.248 1.00 79.56 92 ILE A C 1
ATOM 702 O O . ILE A 1 92 ? 11.452 1.943 4.040 1.00 79.56 92 ILE A O 1
ATOM 706 N N . VAL A 1 93 ? 9.863 0.535 3.317 1.00 80.44 93 VAL A N 1
ATOM 707 C CA . VAL A 1 93 ? 10.120 -0.509 4.312 1.00 80.44 93 VAL A CA 1
ATOM 708 C C . VAL A 1 93 ? 10.598 -1.761 3.596 1.00 80.44 93 VAL A C 1
ATOM 710 O O . VAL A 1 93 ? 9.890 -2.327 2.771 1.00 80.44 93 VAL A O 1
ATOM 713 N N . GLN A 1 94 ? 11.811 -2.212 3.905 1.00 83.12 94 GLN A N 1
ATOM 714 C CA . GLN A 1 94 ? 12.309 -3.480 3.376 1.00 83.12 94 GLN A CA 1
ATOM 715 C C . GLN A 1 94 ? 11.628 -4.646 4.089 1.00 83.12 94 GLN A C 1
ATOM 717 O O . GLN A 1 94 ? 11.548 -4.667 5.320 1.00 83.12 94 GLN A O 1
ATOM 722 N N . GLU A 1 95 ? 11.151 -5.621 3.319 1.00 82.62 95 GLU A N 1
ATOM 723 C CA . GLU A 1 95 ? 10.622 -6.865 3.871 1.00 82.62 95 GLU A CA 1
ATOM 724 C C . GLU A 1 95 ? 11.747 -7.796 4.356 1.00 82.62 95 GLU A C 1
ATOM 726 O O . GLU A 1 95 ? 12.888 -7.721 3.889 1.00 82.62 95 GLU A O 1
ATOM 731 N N . ASN A 1 96 ? 11.402 -8.719 5.257 1.00 83.94 96 ASN A N 1
ATOM 732 C CA . ASN A 1 96 ? 12.284 -9.779 5.766 1.00 83.94 96 ASN A CA 1
ATOM 733 C C . ASN A 1 96 ? 13.541 -9.286 6.509 1.00 83.94 96 ASN A C 1
ATOM 735 O O . ASN A 1 96 ? 14.554 -9.983 6.536 1.00 83.94 96 ASN A O 1
ATOM 739 N N . GLN A 1 97 ? 13.483 -8.105 7.129 1.00 85.69 97 GLN A N 1
ATOM 740 C CA . GLN A 1 97 ? 14.506 -7.615 8.054 1.00 85.69 97 GLN A CA 1
ATOM 741 C C . GLN A 1 97 ? 14.038 -7.774 9.511 1.00 85.69 97 GLN A C 1
ATOM 743 O O . GLN A 1 97 ? 12.835 -7.696 9.778 1.00 85.69 97 GLN A O 1
A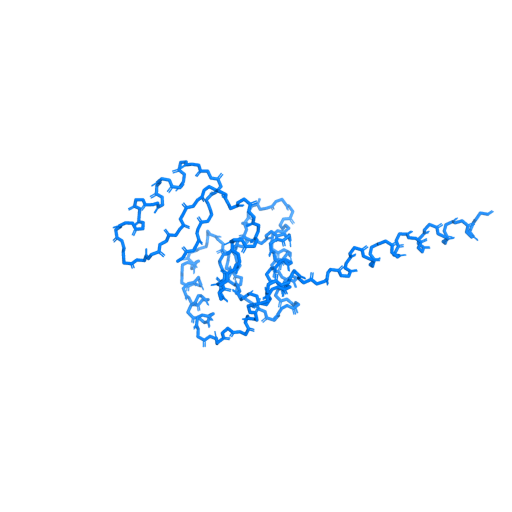TOM 748 N N . PRO A 1 98 ? 14.958 -7.944 10.483 1.00 89.44 98 PRO A N 1
ATOM 749 C CA . PRO A 1 98 ? 14.594 -8.085 11.897 1.00 89.44 98 PRO A CA 1
ATOM 750 C C . PRO A 1 98 ? 13.751 -6.924 12.443 1.00 89.44 98 PRO A C 1
ATOM 752 O O . PRO A 1 98 ? 12.938 -7.110 13.342 1.00 89.44 98 PRO A O 1
ATOM 755 N N . ASP A 1 99 ? 13.925 -5.725 11.885 1.00 89.19 99 ASP A N 1
ATOM 756 C CA . ASP A 1 99 ? 13.240 -4.506 12.305 1.00 89.19 99 ASP A CA 1
ATOM 757 C C . ASP A 1 99 ? 12.109 -4.067 11.357 1.00 89.19 99 ASP A C 1
ATOM 759 O O . ASP A 1 99 ? 11.543 -2.987 11.550 1.00 89.19 99 ASP A O 1
ATOM 763 N N . THR A 1 100 ? 11.733 -4.896 10.370 1.00 88.69 100 THR A N 1
ATOM 764 C CA . THR A 1 100 ? 10.678 -4.583 9.387 1.00 88.69 100 THR A CA 1
ATOM 765 C C . THR A 1 100 ? 9.387 -4.146 10.073 1.00 88.69 100 THR A C 1
ATOM 767 O O . THR A 1 100 ? 8.833 -3.114 9.709 1.00 88.69 100 THR A O 1
ATOM 770 N N . PHE A 1 101 ? 8.921 -4.878 11.090 1.00 89.88 101 PHE A N 1
ATOM 771 C CA . PHE A 1 101 ? 7.667 -4.554 11.780 1.00 89.88 101 PHE A CA 1
ATOM 772 C C . PHE A 1 101 ? 7.725 -3.201 12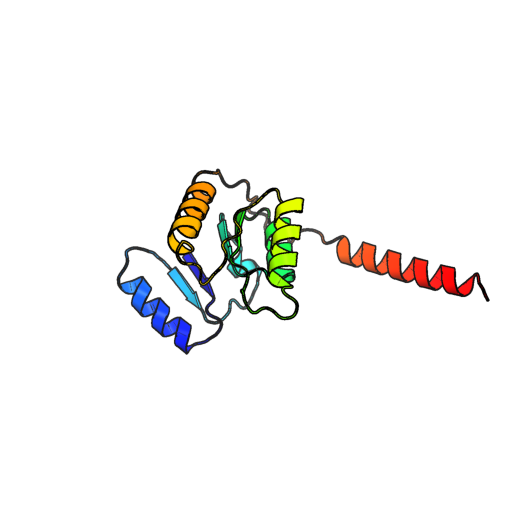.503 1.00 89.88 101 PHE A C 1
ATOM 774 O O . PHE A 1 101 ? 6.781 -2.411 12.435 1.00 89.88 101 PHE A O 1
ATOM 781 N N . HIS A 1 102 ? 8.850 -2.903 13.157 1.00 91.56 102 HIS A N 1
ATOM 782 C CA . HIS A 1 102 ? 9.046 -1.632 13.850 1.00 91.56 102 HIS A CA 1
ATOM 783 C C . HIS A 1 102 ? 9.078 -0.462 12.859 1.00 91.56 102 HIS A C 1
ATOM 785 O O . HIS A 1 102 ? 8.349 0.514 13.031 1.00 91.56 102 HIS A O 1
ATOM 791 N N . LYS A 1 103 ? 9.856 -0.593 11.776 1.00 90.62 103 LYS A N 1
ATOM 792 C CA . LYS A 1 103 ? 9.926 0.402 10.697 1.00 90.62 103 LYS A CA 1
ATOM 793 C C . LYS A 1 103 ? 8.577 0.602 10.014 1.00 90.62 103 LYS A C 1
ATOM 795 O O . LYS A 1 103 ? 8.192 1.741 9.774 1.00 90.62 103 LYS A O 1
ATOM 800 N N . PHE A 1 104 ? 7.851 -0.483 9.746 1.00 91.56 104 PHE A N 1
ATOM 801 C CA . PHE A 1 104 ? 6.513 -0.443 9.165 1.00 91.56 104 PHE A CA 1
ATOM 802 C C . PHE A 1 104 ? 5.531 0.316 10.053 1.00 91.56 104 PHE A C 1
ATOM 804 O O . PHE A 1 104 ? 4.847 1.219 9.584 1.00 91.56 104 PHE A O 1
ATOM 811 N N . THR A 1 105 ? 5.506 0.000 11.346 1.00 91.62 105 THR A N 1
ATOM 812 C CA . THR A 1 105 ? 4.615 0.660 12.306 1.00 91.62 105 THR A CA 1
ATOM 813 C C . THR A 1 105 ? 4.948 2.146 12.441 1.00 91.62 105 THR A C 1
ATOM 815 O O . THR A 1 105 ? 4.053 2.988 12.408 1.00 91.62 105 THR A O 1
ATOM 818 N N . ALA A 1 106 ? 6.236 2.494 12.537 1.00 91.19 106 ALA A N 1
ATOM 819 C CA . ALA A 1 106 ? 6.683 3.884 12.595 1.00 91.19 106 ALA A CA 1
ATOM 820 C C . ALA A 1 106 ? 6.317 4.662 11.319 1.00 91.19 106 ALA A C 1
ATOM 822 O O . ALA A 1 106 ? 5.846 5.796 11.398 1.00 91.19 106 ALA A O 1
ATOM 823 N N . ALA A 1 107 ? 6.496 4.036 10.153 1.00 90.31 107 ALA A N 1
ATOM 824 C CA . ALA A 1 107 ? 6.099 4.583 8.866 1.00 90.31 107 ALA A CA 1
ATOM 825 C C . ALA A 1 107 ? 4.588 4.838 8.812 1.00 90.31 107 ALA A C 1
ATOM 827 O O . ALA A 1 107 ? 4.165 5.965 8.571 1.00 90.31 107 ALA A O 1
ATOM 828 N N . LEU A 1 108 ? 3.775 3.822 9.101 1.00 90.19 108 LEU A N 1
ATOM 829 C CA . LEU A 1 108 ? 2.322 3.929 9.049 1.00 90.19 108 LEU A CA 1
ATOM 830 C C . LEU A 1 108 ? 1.795 5.000 10.014 1.00 90.19 108 LEU A C 1
ATOM 832 O O . LEU A 1 108 ? 1.003 5.842 9.609 1.00 90.19 108 LEU A O 1
ATOM 836 N N . ASN A 1 109 ? 2.294 5.043 11.253 1.00 90.62 109 ASN A N 1
ATOM 837 C CA . ASN A 1 109 ? 1.910 6.076 12.220 1.00 90.62 109 ASN A CA 1
ATOM 838 C C . ASN A 1 109 ? 2.269 7.486 11.740 1.00 90.62 109 ASN A C 1
ATOM 840 O O . ASN A 1 109 ? 1.479 8.414 11.900 1.00 90.62 109 ASN A O 1
ATOM 844 N N . ARG A 1 110 ? 3.448 7.656 11.129 1.00 87.88 110 ARG A N 1
ATOM 845 C CA . ARG A 1 110 ? 3.834 8.935 10.530 1.00 87.88 110 ARG A CA 1
ATOM 846 C C . ARG A 1 110 ? 2.891 9.312 9.390 1.00 87.88 110 ARG A C 1
ATOM 848 O O . ARG A 1 110 ? 2.442 10.450 9.359 1.00 87.88 110 ARG A O 1
ATOM 855 N N . LEU A 1 111 ? 2.580 8.381 8.491 1.00 86.88 111 LEU A N 1
ATOM 856 C CA . LEU A 1 111 ? 1.673 8.622 7.368 1.00 86.88 111 LEU A CA 1
ATOM 857 C C . LEU A 1 111 ? 0.290 9.068 7.859 1.00 86.88 111 LEU A C 1
ATOM 859 O O . LEU A 1 111 ? -0.218 10.090 7.419 1.00 86.88 111 LEU A O 1
ATOM 863 N N . LEU A 1 112 ? -0.267 8.356 8.841 1.00 86.81 112 LEU A N 1
ATOM 864 C CA . LEU A 1 112 ? -1.578 8.655 9.427 1.00 86.81 112 LEU A CA 1
ATOM 865 C C . LEU A 1 112 ? -1.619 9.979 10.211 1.00 86.81 112 LEU A C 1
ATOM 867 O O . LEU A 1 112 ? -2.699 10.498 10.473 1.00 86.81 112 LEU A O 1
ATOM 871 N N . SER A 1 113 ? -0.463 10.532 10.596 1.00 86.56 113 SER A N 1
ATOM 872 C CA . SER A 1 113 ? -0.376 11.845 11.252 1.00 86.56 113 SER A CA 1
ATOM 873 C C . SER A 1 113 ? -0.406 13.025 10.277 1.00 86.56 113 SER A C 1
ATOM 875 O O . SER A 1 113 ? -0.598 14.167 10.698 1.00 86.56 113 SER A O 1
ATOM 877 N N . ILE A 1 114 ? -0.201 12.767 8.983 1.00 81.38 114 ILE A N 1
ATOM 878 C CA . ILE A 1 114 ? -0.214 13.788 7.940 1.00 81.38 114 ILE A CA 1
ATOM 879 C C . ILE A 1 114 ? -1.651 13.891 7.410 1.00 81.38 114 ILE A C 1
ATOM 881 O O . ILE A 1 114 ? -2.209 12.882 6.978 1.00 81.38 114 ILE A O 1
ATOM 885 N N . PRO A 1 115 ? -2.280 15.079 7.424 1.00 76.25 115 PRO A N 1
ATOM 886 C CA . PRO A 1 115 ? -3.600 15.244 6.831 1.00 76.25 115 PRO A CA 1
ATOM 887 C C . PRO A 1 115 ? -3.549 14.936 5.329 1.00 76.25 115 PRO A C 1
ATOM 889 O O . PRO A 1 115 ? -2.635 15.367 4.622 1.00 76.25 115 PRO A O 1
ATOM 892 N N . SER A 1 116 ? -4.532 14.175 4.852 1.00 71.81 116 SER A N 1
ATOM 893 C CA . SER A 1 116 ? -4.652 13.837 3.436 1.00 71.81 116 SER A CA 1
ATOM 894 C C . SER A 1 116 ? -5.046 15.077 2.633 1.00 71.81 116 SER A C 1
ATOM 896 O O . SER A 1 116 ? -6.021 15.751 2.968 1.00 71.81 116 SER A O 1
ATOM 898 N N . ASN A 1 117 ? -4.296 15.368 1.569 1.00 66.12 117 ASN A N 1
ATOM 899 C CA . ASN A 1 117 ? -4.647 16.391 0.580 1.00 66.12 117 ASN A CA 1
ATOM 900 C C . ASN A 1 117 ? -5.394 15.799 -0.623 1.00 66.12 117 ASN A C 1
ATOM 902 O O . ASN A 1 117 ? -5.706 16.540 -1.558 1.00 66.12 117 ASN A O 1
ATOM 906 N N . HIS A 1 118 ? -5.703 14.493 -0.583 1.00 66.19 118 HIS A N 1
ATOM 907 C CA . HIS A 1 118 ? -6.345 13.765 -1.667 1.00 66.19 118 HIS A CA 1
ATOM 908 C C . HIS A 1 118 ? -7.633 14.477 -2.094 1.00 66.19 118 HIS A C 1
ATOM 910 O O . HIS A 1 118 ? -8.671 14.441 -1.421 1.00 66.19 118 HIS A O 1
ATOM 916 N N . LYS A 1 119 ? -7.572 15.159 -3.240 1.00 57.50 119 LYS A N 1
ATOM 917 C CA . LYS A 1 119 ? -8.766 15.695 -3.878 1.00 57.50 119 LYS A CA 1
ATOM 918 C C . LYS A 1 119 ? -9.539 14.490 -4.387 1.00 57.50 119 LYS A C 1
ATOM 920 O O . LYS A 1 119 ? -9.057 13.800 -5.278 1.00 57.50 119 LYS A O 1
ATOM 925 N N . ARG A 1 120 ? -10.743 14.273 -3.848 1.00 58.94 120 ARG A N 1
ATOM 926 C CA . ARG A 1 120 ? -11.728 13.281 -4.322 1.00 58.94 120 ARG A CA 1
ATOM 927 C C . ARG A 1 120 ? -12.249 13.655 -5.716 1.00 58.94 120 ARG A C 1
ATOM 929 O O . ARG A 1 120 ? -13.427 13.944 -5.906 1.00 58.94 120 ARG A O 1
ATOM 936 N N . SER A 1 121 ? -11.338 13.755 -6.673 1.00 49.94 121 SER A N 1
ATOM 937 C CA . SER A 1 121 ? -11.606 14.006 -8.076 1.00 49.94 121 SER A CA 1
ATOM 938 C C . SER A 1 121 ? -12.222 12.747 -8.673 1.00 49.94 121 SER A C 1
ATOM 940 O O . SER A 1 121 ? -11.645 11.667 -8.589 1.00 49.94 121 SER A O 1
ATOM 942 N N . SER A 1 122 ? -13.395 12.884 -9.288 1.00 52.12 122 SER A N 1
ATOM 943 C CA . SER A 1 122 ? -13.999 11.837 -10.117 1.00 52.12 122 SER A CA 1
ATOM 944 C C . SER A 1 122 ? -13.317 11.694 -11.482 1.00 52.12 122 SER A C 1
ATOM 946 O O . SER A 1 122 ? -13.625 10.764 -12.225 1.00 52.12 122 SER A O 1
ATOM 948 N N . GLU A 1 123 ? -12.438 12.630 -11.843 1.00 52.66 123 GLU A N 1
ATOM 949 C CA . GLU A 1 123 ? -11.734 12.642 -13.120 1.00 52.66 123 GLU A CA 1
ATOM 950 C C . GLU A 1 123 ? -10.371 11.974 -12.984 1.00 52.66 123 GLU A C 1
ATOM 952 O O . GLU A 1 123 ? -9.603 12.260 -12.059 1.00 52.66 123 GLU A O 1
ATOM 957 N N . ALA A 1 124 ? -10.088 11.073 -13.927 1.00 52.72 124 ALA A N 1
ATOM 958 C CA . ALA A 1 124 ? -8.780 10.461 -14.050 1.00 52.72 124 ALA A CA 1
ATOM 959 C C . ALA A 1 124 ? -7.740 11.558 -14.339 1.00 52.72 124 ALA A C 1
ATOM 961 O O . ALA A 1 124 ? -7.990 12.416 -15.191 1.00 52.72 124 ALA A O 1
ATOM 962 N N . PRO A 1 125 ? -6.588 11.546 -13.656 1.00 55.88 125 PRO A N 1
ATOM 963 C CA . PRO A 1 125 ? -5.534 12.517 -13.901 1.00 55.88 125 PRO A CA 1
ATOM 964 C C . PRO A 1 125 ? -5.100 12.474 -15.373 1.00 55.88 125 PRO A C 1
ATOM 966 O O . PRO A 1 125 ? -4.968 11.405 -15.974 1.00 55.88 125 PRO A O 1
ATOM 969 N N . GLN A 1 126 ? -4.913 13.651 -15.972 1.00 56.12 126 GLN A N 1
ATOM 970 C CA . GLN A 1 126 ? -4.552 13.771 -17.381 1.00 56.12 126 GLN A CA 1
ATOM 971 C C . GLN A 1 126 ? -3.093 13.338 -17.578 1.00 56.12 126 GLN A C 1
ATOM 973 O O . GLN A 1 126 ? -2.160 13.995 -17.122 1.00 56.12 126 GLN A O 1
ATOM 978 N N . LEU A 1 127 ? -2.907 12.193 -18.236 1.00 61.84 127 LEU A N 1
ATOM 979 C CA . LEU A 1 127 ? -1.603 11.614 -18.553 1.00 61.84 127 LEU A CA 1
ATOM 980 C C . LEU A 1 127 ? -0.981 12.332 -19.758 1.00 61.84 127 LEU A C 1
ATOM 982 O O . LEU A 1 127 ? -1.360 12.056 -20.892 1.00 61.84 127 LEU A O 1
ATOM 986 N N . ASP A 1 128 ? 0.023 13.181 -19.534 1.00 69.06 128 ASP A N 1
ATOM 987 C CA . ASP A 1 128 ? 0.850 13.731 -20.623 1.00 69.06 128 ASP A CA 1
ATOM 988 C C . ASP A 1 128 ? 2.002 12.792 -21.029 1.00 69.06 128 ASP A C 1
ATOM 990 O O . ASP A 1 128 ? 2.666 13.004 -22.039 1.00 69.06 128 ASP A O 1
ATOM 994 N N . ALA A 1 129 ? 2.235 11.715 -20.268 1.00 74.88 129 ALA A N 1
ATOM 995 C CA . ALA A 1 129 ? 3.313 10.764 -20.529 1.00 74.88 129 ALA A CA 1
ATOM 996 C C . ALA A 1 129 ? 3.157 10.071 -21.890 1.00 74.88 129 ALA A C 1
ATOM 998 O O . ALA A 1 129 ? 4.143 9.883 -22.595 1.00 74.88 129 ALA A O 1
ATOM 999 N N . VAL A 1 130 ? 1.925 9.720 -22.276 1.00 77.81 130 VAL A N 1
ATOM 1000 C CA . VAL A 1 130 ? 1.639 9.124 -23.591 1.00 77.81 130 VAL A CA 1
ATOM 1001 C C . VAL A 1 130 ? 1.981 10.111 -24.704 1.00 77.81 130 VAL A C 1
ATOM 1003 O O . VAL A 1 130 ? 2.679 9.745 -25.642 1.00 77.81 130 VAL A O 1
ATOM 1006 N N . GLU A 1 131 ? 1.553 11.365 -24.563 1.00 81.69 131 GLU A N 1
ATOM 1007 C CA . GLU A 1 131 ? 1.828 12.436 -25.524 1.00 81.69 131 GLU A CA 1
ATOM 1008 C C . GLU A 1 131 ? 3.334 12.699 -25.644 1.00 81.69 131 GLU A C 1
ATOM 1010 O O . GLU A 1 131 ? 3.886 12.613 -26.736 1.00 81.69 131 GLU A O 1
ATOM 1015 N N . LYS A 1 132 ? 4.039 12.854 -24.518 1.00 83.19 132 LYS A N 1
ATOM 1016 C CA . LYS A 1 132 ? 5.501 13.020 -24.480 1.00 83.19 132 LYS A CA 1
ATOM 1017 C C . LYS A 1 132 ? 6.253 11.853 -25.116 1.00 83.19 132 LYS A C 1
ATOM 1019 O O . LYS A 1 132 ? 7.267 12.069 -25.777 1.00 83.19 132 LYS A O 1
ATOM 1024 N N . ILE A 1 133 ? 5.794 10.615 -24.907 1.00 84.81 133 ILE A N 1
ATOM 1025 C CA . ILE A 1 133 ? 6.389 9.432 -25.543 1.00 84.81 133 ILE A CA 1
ATOM 1026 C C . ILE A 1 133 ? 6.148 9.478 -27.053 1.00 84.81 133 ILE A C 1
ATOM 1028 O O . ILE A 1 133 ? 7.088 9.267 -27.817 1.00 84.81 133 ILE A O 1
ATOM 1032 N N . CYS A 1 134 ? 4.925 9.785 -27.489 1.00 86.12 134 CYS A N 1
ATOM 1033 C CA . CYS A 1 134 ? 4.602 9.940 -28.905 1.00 86.12 134 CYS A CA 1
ATOM 1034 C C . CYS A 1 134 ? 5.451 11.037 -29.567 1.00 86.12 134 CYS A C 1
ATOM 1036 O O . CYS A 1 134 ? 6.025 10.790 -30.628 1.00 86.12 134 CYS A O 1
ATOM 1038 N N . ASP A 1 135 ? 5.609 12.191 -28.919 1.00 88.19 135 ASP A N 1
ATOM 1039 C CA . ASP A 1 135 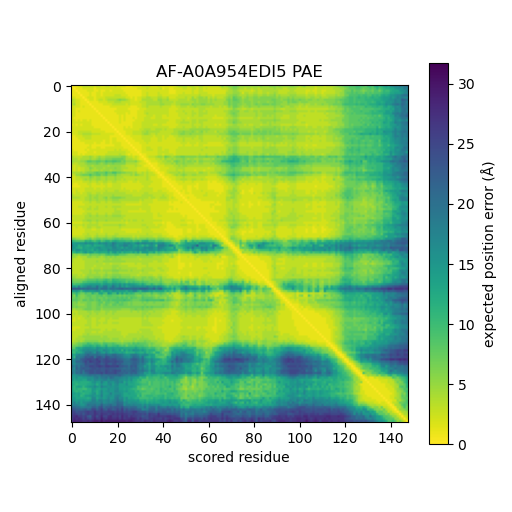? 6.442 13.297 -29.397 1.00 88.19 135 ASP A CA 1
ATOM 1040 C C . ASP A 1 135 ? 7.917 12.898 -29.489 1.00 88.19 135 ASP A C 1
ATOM 1042 O O . ASP A 1 135 ? 8.584 13.155 -30.494 1.00 88.19 135 ASP A O 1
ATOM 1046 N N . LEU A 1 136 ? 8.444 12.221 -28.465 1.00 89.00 136 LEU A N 1
ATOM 1047 C CA . LEU A 1 136 ? 9.822 11.729 -28.457 1.00 89.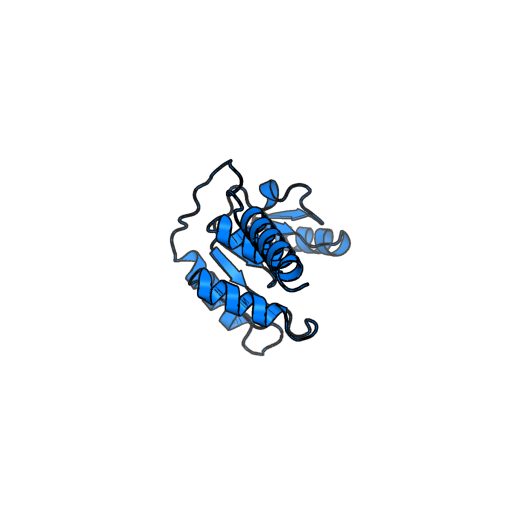00 136 LEU A CA 1
ATOM 1048 C C . LEU A 1 136 ? 10.074 10.732 -29.596 1.00 89.00 136 LEU A C 1
ATOM 1050 O O . LEU A 1 136 ? 11.094 10.820 -30.287 1.00 89.00 136 LEU A O 1
ATOM 1054 N N . MET A 1 137 ? 9.147 9.797 -29.811 1.00 88.19 137 MET A N 1
ATOM 1055 C CA . MET A 1 137 ? 9.219 8.836 -30.911 1.00 88.19 137 MET A CA 1
ATOM 1056 C C . MET A 1 137 ? 9.173 9.542 -32.270 1.00 88.19 137 MET A C 1
ATOM 1058 O O . MET A 1 137 ? 10.007 9.253 -33.128 1.00 88.19 137 MET A O 1
ATOM 1062 N N . ALA A 1 138 ? 8.251 10.492 -32.455 1.00 88.00 138 ALA A N 1
ATOM 1063 C CA . ALA A 1 138 ? 8.120 11.253 -33.696 1.00 88.00 138 ALA A CA 1
ATOM 1064 C C . ALA A 1 138 ? 9.399 12.043 -34.019 1.00 88.00 138 ALA A C 1
ATOM 1066 O O . ALA A 1 138 ? 9.895 11.977 -35.145 1.00 88.00 138 ALA A O 1
ATOM 1067 N N . ASN A 1 139 ? 9.980 12.714 -33.021 1.00 87.81 139 ASN A N 1
ATOM 1068 C CA . ASN A 1 139 ? 11.220 13.474 -33.178 1.00 87.81 139 ASN A CA 1
ATOM 1069 C C . ASN A 1 139 ? 12.416 12.572 -33.511 1.00 87.81 139 ASN A C 1
ATOM 1071 O O . ASN A 1 139 ? 13.199 12.900 -34.399 1.00 87.81 139 ASN A O 1
ATOM 1075 N N . THR A 1 140 ? 12.527 11.410 -32.859 1.00 85.88 140 THR A N 1
ATOM 1076 C CA . THR A 1 140 ? 13.626 10.457 -33.099 1.00 85.88 140 THR A CA 1
ATOM 1077 C C . THR A 1 140 ? 13.581 9.899 -34.528 1.00 85.88 140 THR A C 1
ATOM 1079 O O . THR A 1 140 ? 14.609 9.828 -35.202 1.00 85.88 140 THR A O 1
ATOM 1082 N N . ILE A 1 141 ? 12.383 9.569 -35.026 1.00 83.75 141 ILE A N 1
ATOM 1083 C CA . ILE A 1 141 ? 12.176 9.086 -36.402 1.00 83.75 141 ILE A CA 1
ATOM 1084 C C . ILE A 1 141 ? 12.534 10.175 -37.423 1.00 83.75 141 ILE A C 1
ATOM 1086 O O . ILE A 1 141 ? 13.208 9.896 -38.413 1.00 83.75 141 ILE A O 1
ATOM 1090 N N . GLN A 1 142 ? 12.132 11.428 -37.185 1.00 75.81 142 GLN A N 1
ATOM 1091 C CA . GLN A 1 142 ? 12.468 12.539 -38.083 1.00 75.81 142 GLN A CA 1
ATOM 1092 C C . GLN A 1 142 ? 13.978 12.803 -38.146 1.00 75.81 142 GLN A C 1
ATOM 1094 O O . GLN A 1 142 ? 14.505 13.019 -39.236 1.00 75.81 142 GLN A O 1
ATOM 1099 N N . THR A 1 143 ? 14.686 12.721 -37.014 1.00 67.88 143 THR A N 1
ATOM 1100 C CA . THR A 1 143 ? 16.144 12.920 -36.978 1.00 67.88 143 THR A CA 1
ATOM 1101 C C . THR A 1 143 ? 16.936 11.830 -37.709 1.00 67.88 143 THR A C 1
ATOM 1103 O O . THR A 1 143 ? 17.969 12.130 -38.309 1.00 67.88 143 THR A O 1
ATOM 1106 N N . ASP A 1 144 ? 16.445 10.588 -37.727 1.00 59.84 144 ASP A N 1
ATOM 1107 C CA . ASP A 1 144 ? 17.097 9.463 -38.420 1.00 59.84 144 ASP A CA 1
ATOM 1108 C C . ASP A 1 144 ? 16.912 9.541 -39.953 1.00 59.84 144 ASP A C 1
ATOM 1110 O O . ASP A 1 144 ? 17.759 9.103 -40.733 1.00 59.84 144 ASP A O 1
ATOM 1114 N N . HIS A 1 145 ? 15.838 10.194 -40.412 1.00 57.66 145 HIS A N 1
ATOM 1115 C CA . HIS A 1 145 ? 15.607 10.482 -41.832 1.00 57.66 145 HIS A CA 1
ATOM 1116 C C . HIS A 1 145 ? 16.392 11.690 -42.367 1.00 57.66 145 HIS A C 1
ATOM 1118 O O . HIS A 1 145 ? 16.589 11.782 -43.574 1.00 57.66 145 HIS A O 1
ATOM 1124 N N . SER A 1 146 ? 16.873 12.591 -41.506 1.00 55.09 146 SER A N 1
ATOM 1125 C CA . SER A 1 146 ? 17.725 13.731 -41.892 1.00 55.09 146 SER A CA 1
ATOM 1126 C C . SER A 1 146 ? 19.229 13.416 -41.973 1.00 55.09 146 SER A C 1
ATOM 1128 O O . SER A 1 146 ? 20.014 14.290 -42.340 1.00 55.09 146 SER A O 1
ATOM 1130 N N . HIS A 1 147 ? 19.641 12.185 -41.644 1.00 53.81 147 HIS A N 1
ATOM 1131 C CA . HIS A 1 147 ? 21.035 11.717 -41.700 1.00 53.81 147 HIS A CA 1
ATOM 1132 C C . HIS A 1 147 ? 21.298 10.624 -42.762 1.00 53.81 147 HIS A C 1
ATOM 1134 O O . HIS A 1 147 ? 22.370 10.016 -42.758 1.00 53.81 147 HIS A O 1
ATOM 1140 N N . ARG A 1 148 ? 20.360 10.398 -43.691 1.00 46.62 148 ARG A N 1
ATOM 1141 C CA . ARG A 1 148 ? 20.557 9.604 -44.919 1.00 46.62 148 ARG A CA 1
ATOM 1142 C C . ARG A 1 148 ? 20.494 10.496 -46.149 1.00 46.62 148 ARG A C 1
ATOM 1144 O O . ARG A 1 148 ? 21.237 10.189 -47.104 1.00 46.62 148 ARG A O 1
#

pLDDT: mean 83.62, std 12.1, range [46.62, 97.69]

Foldseek 3Di:
DEAADLDPVRQVVVVVVCVVDPDDYDGDPDDPDVCVVPQPAQEEEEELDQVVLVQCQLQQRAYQYEYAPPPVVSVRVVSLVVSCVVSVRNNYAYPPDPCSVVSNVVSVVVSVVDDGPRDSDPDRRDDCVVVVVVVVVVVVVVVVVVVD

Radius of gyration: 18.81 Å; Cα contacts (8 Å, |Δi|>4): 158; chains: 1; bounding box: 35×35×60 Å